Protein AF-A0A7V9ZUJ3-F1 (afdb_monomer_lite)

Radius of gyration: 20.23 Å; chains: 1; bounding box: 53×20×64 Å

pLDDT: mean 88.01, std 11.57, range [55.16, 98.75]

Secondary structure (DSSP, 8-state):
-HHHHHHHHHHHHHHHHHHHHHHHHHHHHHTT-HHHHHHHHHHHHHHHHHSS---HHHHHHHHHHHHHHHHHHHHHHHHHHHHHHHHHHHHHHTT--

Structure (mmCIF, N/CA/C/O backbone):
data_AF-A0A7V9ZUJ3-F1
#
_entry.id   AF-A0A7V9ZUJ3-F1
#
loop_
_atom_site.group_PDB
_atom_site.id
_atom_site.type_symbol
_atom_site.label_atom_id
_atom_site.label_alt_id
_atom_site.label_comp_id
_atom_site.label_asym_id
_atom_site.label_entity_id
_atom_site.label_seq_id
_atom_site.pdbx_PDB_ins_code
_atom_site.Cartn_x
_atom_site.Cartn_y
_atom_site.Cartn_z
_atom_site.occupancy
_atom_site.B_iso_or_equiv
_atom_site.auth_seq_id
_atom_site.auth_comp_id
_atom_site.auth_asym_id
_atom_site.auth_atom_id
_atom_site.pdbx_PDB_model_num
ATOM 1 N N . HIS A 1 1 ? 17.439 -1.913 -29.843 1.00 61.09 1 HIS A N 1
ATOM 2 C CA . HIS A 1 1 ? 17.310 -0.552 -29.280 1.00 61.09 1 HIS A CA 1
ATOM 3 C C . HIS A 1 1 ? 15.872 -0.167 -28.922 1.00 61.09 1 HIS A C 1
ATOM 5 O O . HIS A 1 1 ? 15.672 0.208 -27.780 1.00 61.09 1 HIS A O 1
ATOM 11 N N . LEU A 1 2 ? 14.868 -0.300 -29.803 1.00 66.38 2 LEU A N 1
ATOM 12 C CA . LEU A 1 2 ? 13.481 0.115 -29.489 1.00 66.38 2 LEU A CA 1
ATOM 13 C C . LEU A 1 2 ? 12.784 -0.720 -28.391 1.00 66.38 2 LEU A C 1
ATOM 15 O O . LEU A 1 2 ? 12.171 -0.139 -27.507 1.00 66.38 2 LEU A O 1
ATOM 19 N N . LYS A 1 3 ? 12.942 -2.053 -28.385 1.00 68.19 3 LYS A N 1
ATOM 20 C CA . LYS A 1 3 ? 12.299 -2.936 -27.385 1.00 68.19 3 LYS A CA 1
ATOM 21 C C . LYS A 1 3 ? 12.727 -2.648 -25.940 1.00 68.19 3 LYS A C 1
ATOM 23 O O . LYS A 1 3 ? 11.882 -2.520 -25.071 1.00 68.19 3 LYS A O 1
ATOM 28 N N . HIS A 1 4 ? 14.021 -2.422 -25.706 1.00 69.81 4 HIS A N 1
ATOM 29 C CA . HIS A 1 4 ? 14.518 -2.041 -24.378 1.00 69.81 4 HIS A CA 1
ATOM 30 C C . HIS A 1 4 ? 14.019 -0.666 -23.922 1.00 69.81 4 HIS A C 1
ATOM 32 O O . HIS A 1 4 ? 13.856 -0.433 -22.730 1.00 69.81 4 HIS A O 1
ATOM 38 N N . SER A 1 5 ? 13.751 0.246 -24.862 1.00 79.12 5 SER A N 1
ATOM 39 C CA . SER A 1 5 ? 13.148 1.541 -24.538 1.00 79.12 5 SER A CA 1
ATOM 40 C C . SER A 1 5 ? 11.680 1.397 -24.132 1.00 79.12 5 SER A C 1
ATOM 42 O O . SER A 1 5 ? 11.223 2.119 -23.255 1.00 79.12 5 SER A O 1
ATOM 44 N N . GLU A 1 6 ? 10.941 0.487 -24.765 1.00 84.50 6 GLU A N 1
ATOM 45 C CA . GLU A 1 6 ? 9.542 0.191 -24.440 1.00 84.50 6 GLU A CA 1
ATOM 46 C C . GLU A 1 6 ? 9.411 -0.517 -23.083 1.00 84.50 6 GLU A C 1
ATOM 48 O O . GLU A 1 6 ? 8.595 -0.117 -22.252 1.00 84.50 6 GLU A O 1
ATOM 53 N N . GLU A 1 7 ? 10.270 -1.504 -22.819 1.00 83.62 7 GLU A N 1
ATOM 54 C CA . GLU A 1 7 ? 10.361 -2.203 -21.530 1.00 83.62 7 GLU A CA 1
ATOM 55 C C . GLU A 1 7 ? 10.661 -1.222 -20.387 1.00 83.62 7 GLU A C 1
ATOM 57 O O . GLU A 1 7 ? 9.934 -1.186 -19.395 1.00 83.62 7 GLU A O 1
ATOM 62 N N . ALA A 1 8 ? 11.663 -0.351 -20.558 1.00 84.81 8 ALA A N 1
ATOM 63 C CA . ALA A 1 8 ? 12.033 0.641 -19.549 1.00 84.81 8 ALA A CA 1
ATOM 64 C C . ALA A 1 8 ? 10.911 1.658 -19.266 1.00 84.81 8 ALA A C 1
ATOM 66 O O . ALA A 1 8 ? 10.678 2.028 -18.115 1.00 84.81 8 ALA A O 1
ATOM 67 N N . LEU A 1 9 ? 10.187 2.107 -20.299 1.00 87.44 9 LEU A N 1
ATOM 68 C CA . LEU A 1 9 ? 9.036 3.000 -20.124 1.00 87.44 9 LEU A CA 1
ATOM 69 C C . LEU A 1 9 ? 7.895 2.310 -19.379 1.00 87.44 9 LEU A C 1
ATOM 71 O O . LEU A 1 9 ? 7.261 2.921 -18.519 1.00 87.44 9 LEU A O 1
ATOM 75 N N . THR A 1 10 ? 7.642 1.043 -19.693 1.00 85.19 10 THR A N 1
ATOM 76 C CA . THR A 1 10 ? 6.581 0.268 -19.047 1.00 85.19 10 THR A CA 1
ATOM 77 C C . THR A 1 10 ? 6.906 0.034 -17.572 1.00 85.19 10 THR A C 1
ATOM 79 O O . THR A 1 10 ? 6.061 0.281 -16.707 1.00 85.19 10 THR A O 1
ATOM 82 N N . GLU A 1 11 ? 8.158 -0.309 -17.266 1.00 84.44 11 GLU A N 1
ATOM 83 C CA . GLU A 1 11 ? 8.654 -0.425 -15.896 1.00 84.44 11 GLU A CA 1
ATOM 84 C C . GLU A 1 11 ? 8.531 0.896 -15.124 1.00 84.44 11 GLU A C 1
ATOM 86 O O . GLU A 1 11 ? 8.012 0.914 -14.006 1.00 84.44 11 GLU A O 1
ATOM 91 N N . PHE A 1 12 ? 8.925 2.015 -15.732 1.00 88.06 12 PHE A N 1
ATOM 92 C CA . PHE A 1 12 ? 8.800 3.334 -15.115 1.00 88.06 12 PHE A CA 1
ATOM 93 C C . PHE A 1 12 ? 7.341 3.700 -14.802 1.00 88.06 12 PHE A C 1
ATOM 95 O O . PHE A 1 12 ? 7.023 4.151 -13.697 1.00 88.06 12 PHE A O 1
ATOM 102 N N . ILE A 1 13 ? 6.429 3.457 -15.748 1.00 88.69 13 ILE A N 1
ATOM 103 C CA . ILE A 1 13 ? 4.991 3.675 -15.556 1.00 88.69 13 ILE A CA 1
ATOM 104 C C . ILE A 1 13 ? 4.454 2.791 -14.425 1.00 88.69 13 ILE A C 1
ATOM 106 O O . ILE A 1 13 ? 3.634 3.255 -13.627 1.00 88.69 13 ILE A O 1
ATOM 110 N N . ALA A 1 14 ? 4.893 1.533 -14.338 1.00 88.56 14 ALA A N 1
ATOM 111 C CA . ALA A 1 14 ? 4.496 0.634 -13.261 1.00 88.56 14 ALA A CA 1
ATOM 112 C C . ALA A 1 14 ? 4.924 1.187 -11.894 1.00 88.56 14 ALA A C 1
ATOM 114 O O . ALA A 1 14 ? 4.087 1.272 -10.996 1.00 88.56 14 ALA A O 1
ATOM 115 N N . THR A 1 15 ? 6.166 1.657 -11.756 1.00 89.81 15 THR A N 1
ATOM 116 C CA . THR A 1 15 ? 6.669 2.267 -10.513 1.00 89.81 15 THR A CA 1
ATOM 117 C C . THR A 1 15 ? 5.827 3.466 -10.081 1.00 89.81 15 THR A C 1
ATOM 119 O O . THR A 1 15 ? 5.401 3.525 -8.929 1.00 89.81 15 THR A O 1
ATOM 122 N N . ILE A 1 16 ? 5.487 4.375 -11.006 1.00 94.06 16 ILE A N 1
ATOM 123 C CA . ILE A 1 16 ? 4.611 5.522 -10.706 1.00 94.06 16 ILE A CA 1
ATOM 124 C C . ILE A 1 16 ? 3.250 5.056 -10.180 1.00 94.06 16 ILE A C 1
ATOM 126 O O . ILE A 1 16 ? 2.747 5.593 -9.191 1.00 94.06 16 ILE A O 1
ATOM 130 N N . LYS A 1 17 ? 2.641 4.056 -10.826 1.00 94.88 17 LYS A N 1
ATOM 131 C CA . LYS A 1 17 ? 1.332 3.535 -10.410 1.00 94.88 17 LYS A CA 1
ATOM 132 C C . LYS A 1 17 ? 1.398 2.886 -9.032 1.00 94.88 17 LYS A C 1
ATOM 134 O O . LYS A 1 17 ? 0.507 3.121 -8.221 1.00 94.88 17 LYS A O 1
ATOM 139 N N . VAL A 1 18 ? 2.446 2.114 -8.751 1.00 94.38 18 VAL A N 1
ATOM 140 C CA . VAL A 1 18 ? 2.662 1.495 -7.435 1.00 94.38 18 VAL A CA 1
ATOM 141 C C . VAL A 1 18 ? 2.786 2.570 -6.356 1.00 94.38 18 VAL A C 1
ATOM 143 O O . VAL A 1 18 ? 2.032 2.532 -5.384 1.00 94.38 18 VAL A O 1
ATOM 146 N N . SER A 1 19 ? 3.654 3.568 -6.549 1.00 95.81 19 SER A N 1
ATOM 147 C CA . SER A 1 19 ? 3.816 4.677 -5.600 1.00 95.81 19 SER A CA 1
ATOM 148 C C . SER A 1 19 ? 2.513 5.448 -5.377 1.00 95.81 19 SER A C 1
ATOM 150 O O . SER A 1 19 ? 2.160 5.737 -4.236 1.00 95.81 19 SER A O 1
ATOM 152 N N . HIS A 1 20 ? 1.762 5.727 -6.446 1.00 97.50 20 HIS A N 1
ATOM 153 C CA . HIS A 1 20 ? 0.473 6.410 -6.357 1.00 97.50 20 HIS A CA 1
ATOM 154 C C . HIS A 1 20 ? -0.526 5.655 -5.470 1.00 97.50 20 HIS A C 1
ATOM 156 O O . HIS A 1 20 ? -1.162 6.248 -4.596 1.00 97.50 20 HIS A O 1
ATOM 162 N N . TRP A 1 21 ? -0.670 4.344 -5.672 1.00 98.19 21 TRP A N 1
ATOM 163 C CA . TRP A 1 21 ? -1.621 3.545 -4.904 1.00 98.19 21 TRP A CA 1
ATOM 164 C C . TRP A 1 21 ? -1.211 3.358 -3.445 1.00 98.19 21 TRP A C 1
ATOM 166 O O . TRP A 1 21 ? -2.082 3.391 -2.575 1.00 98.19 21 TRP A O 1
ATOM 176 N N . ILE A 1 22 ? 0.090 3.247 -3.161 1.00 98.31 22 ILE A N 1
ATOM 177 C CA . ILE A 1 22 ? 0.609 3.254 -1.786 1.00 98.31 22 ILE A CA 1
ATOM 178 C C . ILE A 1 22 ? 0.218 4.561 -1.086 1.00 98.31 22 ILE A C 1
ATOM 180 O O . ILE A 1 22 ? -0.392 4.527 -0.019 1.00 98.31 22 ILE A O 1
ATOM 184 N N . GLU A 1 23 ? 0.451 5.712 -1.719 1.00 98.56 23 GLU A N 1
ATOM 185 C CA . GLU A 1 23 ? 0.104 7.013 -1.135 1.00 98.56 23 GLU A CA 1
ATOM 186 C C . GLU A 1 23 ? -1.408 7.135 -0.846 1.00 98.56 23 GLU A C 1
ATOM 188 O O . GLU A 1 23 ? -1.823 7.598 0.222 1.00 98.56 23 GLU A O 1
ATOM 193 N N . GLN A 1 24 ? -2.267 6.692 -1.772 1.00 98.75 24 GLN A N 1
ATOM 194 C CA . GLN A 1 24 ? -3.721 6.686 -1.557 1.00 98.75 24 GLN A CA 1
ATOM 195 C C . GLN A 1 24 ? -4.139 5.757 -0.410 1.00 98.75 24 GLN A C 1
ATOM 197 O O . GLN A 1 24 ? -5.079 6.072 0.339 1.00 98.75 24 GLN A O 1
ATOM 202 N N . ALA A 1 25 ? -3.449 4.626 -0.250 1.00 98.56 25 ALA A N 1
ATOM 203 C CA . ALA A 1 25 ? -3.677 3.700 0.846 1.00 98.56 25 ALA A CA 1
ATOM 204 C C . ALA A 1 25 ? -3.318 4.342 2.190 1.00 98.56 25 ALA A C 1
ATOM 206 O O . ALA A 1 25 ? -4.179 4.417 3.069 1.00 98.56 25 ALA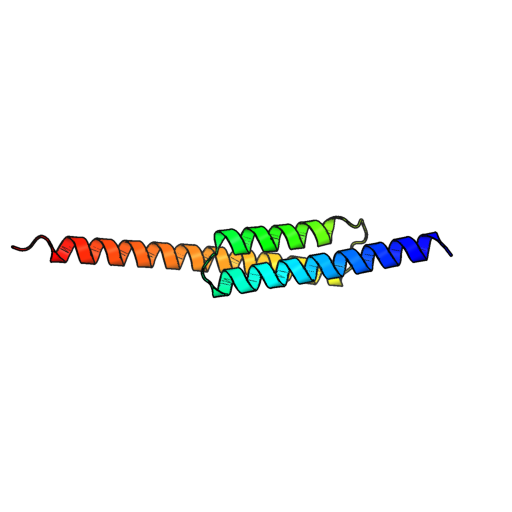 A O 1
ATOM 207 N N . GLU A 1 26 ? -2.113 4.897 2.323 1.00 98.38 26 GLU A N 1
ATOM 208 C CA . GLU A 1 26 ? -1.633 5.578 3.533 1.00 98.38 26 GLU A CA 1
ATOM 209 C C . GLU A 1 26 ? -2.546 6.743 3.938 1.00 98.38 26 GLU A C 1
ATOM 211 O O . GLU A 1 26 ? -2.977 6.838 5.092 1.00 98.38 26 GLU A O 1
ATOM 216 N N . ARG A 1 27 ? -2.954 7.583 2.976 1.00 98.50 27 ARG A N 1
ATOM 217 C CA . ARG A 1 27 ? -3.930 8.664 3.212 1.00 98.50 27 ARG A CA 1
ATOM 218 C C . ARG A 1 27 ? -5.273 8.131 3.713 1.00 98.50 27 ARG A C 1
ATOM 220 O O . ARG A 1 27 ? -5.923 8.769 4.544 1.00 98.50 27 ARG A O 1
ATOM 227 N N . SER A 1 28 ? -5.711 6.977 3.216 1.00 98.31 28 SER A N 1
ATOM 228 C CA . SER A 1 28 ? -6.948 6.334 3.666 1.00 98.31 28 SER A CA 1
ATOM 229 C C . SER A 1 28 ? -6.811 5.744 5.072 1.00 98.31 28 SER A C 1
ATOM 231 O O . SER A 1 28 ? -7.752 5.866 5.857 1.00 98.31 28 SER A O 1
ATOM 233 N N . VAL A 1 29 ? -5.652 5.172 5.425 1.00 97.81 29 VAL A N 1
ATOM 234 C CA . VAL A 1 29 ? -5.347 4.730 6.800 1.00 97.81 29 VAL A CA 1
ATOM 235 C C . VAL A 1 29 ? -5.398 5.911 7.756 1.00 97.81 29 VAL A C 1
ATOM 237 O O . VAL A 1 29 ? -6.090 5.832 8.772 1.00 97.81 29 VAL A O 1
ATOM 240 N N . PHE A 1 30 ? -4.740 7.017 7.403 1.00 96.56 30 PHE A N 1
ATOM 241 C CA . PHE A 1 30 ? -4.712 8.236 8.210 1.00 96.56 30 PHE A CA 1
ATOM 242 C C . PHE A 1 30 ? -6.123 8.768 8.505 1.00 96.56 30 PHE A C 1
ATOM 244 O O . PHE A 1 30 ? -6.434 9.135 9.634 1.00 96.56 30 PHE A O 1
ATOM 251 N N . LYS A 1 31 ? -7.024 8.727 7.515 1.00 96.75 31 LYS A N 1
ATOM 252 C CA . LYS A 1 31 ? -8.438 9.118 7.675 1.00 96.75 31 LYS A CA 1
ATOM 253 C C . LYS A 1 31 ? -9.306 8.057 8.372 1.00 96.75 31 LYS A C 1
ATOM 255 O O . LYS A 1 31 ? -10.508 8.251 8.551 1.00 96.75 31 LYS A O 1
ATOM 260 N N . GLY A 1 32 ? -8.743 6.905 8.737 1.00 95.44 32 GLY A N 1
ATOM 261 C CA . GLY A 1 32 ? -9.469 5.792 9.350 1.00 95.44 32 GLY A CA 1
ATOM 262 C C . GLY A 1 32 ? -10.415 5.052 8.395 1.00 95.44 32 GLY A C 1
ATOM 263 O O . GLY A 1 32 ? -11.350 4.384 8.854 1.00 95.44 32 GLY A O 1
ATOM 264 N N . HIS A 1 33 ? -10.214 5.184 7.081 1.00 97.38 33 HIS A N 1
ATOM 265 C CA . HIS A 1 33 ? -10.966 4.509 6.020 1.00 97.38 33 HIS A CA 1
ATOM 266 C C . HIS A 1 33 ? -10.305 3.172 5.653 1.00 97.38 33 HIS A C 1
ATOM 268 O O . HIS A 1 33 ? -9.843 2.967 4.531 1.00 97.38 33 HIS A O 1
ATOM 274 N N . TYR A 1 34 ? -10.264 2.241 6.604 1.00 96.75 34 TYR A N 1
ATOM 275 C CA . TYR A 1 34 ? -9.460 1.018 6.509 1.00 96.75 34 TYR A CA 1
ATOM 276 C C . TYR A 1 34 ? -9.820 0.104 5.333 1.00 96.75 34 TYR A C 1
ATOM 278 O O . TYR A 1 34 ? -8.930 -0.337 4.613 1.00 96.75 34 TYR A O 1
ATOM 286 N N . LYS A 1 35 ? -11.111 -0.097 5.038 1.00 96.38 35 LYS A N 1
ATOM 287 C CA . LYS A 1 35 ? -11.532 -0.857 3.842 1.00 96.38 35 LYS A CA 1
ATOM 288 C C . LYS A 1 35 ? -10.997 -0.246 2.541 1.00 96.38 35 LYS A C 1
ATOM 290 O O . LYS A 1 35 ? -10.591 -0.971 1.638 1.00 96.38 35 LYS A O 1
ATOM 295 N N . ARG A 1 36 ? -10.988 1.089 2.457 1.00 97.88 36 ARG A N 1
ATOM 296 C CA . ARG A 1 36 ? -10.491 1.822 1.288 1.00 97.88 36 ARG A CA 1
ATOM 297 C C . ARG A 1 36 ? -8.970 1.729 1.182 1.00 97.88 36 ARG A C 1
ATOM 299 O O . ARG A 1 36 ? -8.462 1.505 0.092 1.00 97.88 36 ARG A O 1
ATOM 306 N N . ALA A 1 37 ? -8.267 1.811 2.311 1.00 98.38 37 ALA A N 1
ATOM 307 C CA . ALA A 1 37 ? -6.823 1.611 2.362 1.00 98.38 37 ALA A CA 1
ATOM 308 C C . ALA A 1 37 ? -6.407 0.227 1.842 1.00 98.38 37 ALA A C 1
ATOM 310 O O . ALA A 1 37 ? -5.529 0.135 0.990 1.00 98.38 37 ALA A O 1
ATOM 311 N N . VAL A 1 38 ? -7.091 -0.838 2.279 1.00 98.38 38 VAL A N 1
ATOM 312 C CA . VAL A 1 38 ? -6.827 -2.206 1.795 1.00 98.38 38 VAL A CA 1
ATOM 313 C C . VAL A 1 38 ? -7.060 -2.326 0.288 1.00 98.38 38 VAL A C 1
ATOM 315 O O . VAL A 1 38 ? -6.282 -2.988 -0.393 1.00 98.38 38 VAL A O 1
ATOM 318 N N . SER A 1 39 ? -8.097 -1.676 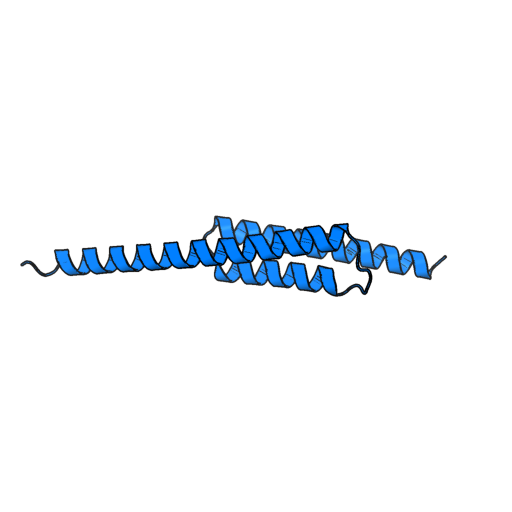-0.253 1.00 98.50 39 SER A N 1
ATOM 319 C CA . SER A 1 39 ? -8.333 -1.657 -1.704 1.00 98.50 39 SER A CA 1
ATOM 320 C C . SER A 1 39 ? -7.155 -1.039 -2.457 1.00 98.50 39 SER A C 1
ATOM 322 O O . SER A 1 39 ? -6.637 -1.659 -3.376 1.00 98.50 39 SER A O 1
ATOM 324 N N . HIS A 1 40 ? -6.683 0.130 -2.021 1.00 98.62 40 HIS A N 1
ATOM 325 C CA . HIS A 1 40 ? -5.559 0.812 -2.661 1.00 98.62 40 HIS A CA 1
ATOM 326 C C . HIS A 1 40 ? -4.254 0.008 -2.570 1.00 98.62 40 HIS A C 1
ATOM 328 O O . HIS A 1 40 ? -3.526 -0.094 -3.551 1.00 98.62 40 HIS A O 1
ATOM 334 N N . TYR A 1 41 ? -3.984 -0.658 -1.445 1.00 98.44 41 TYR A N 1
ATOM 335 C CA . TYR A 1 41 ? -2.829 -1.554 -1.358 1.00 98.44 41 TYR A CA 1
ATOM 336 C C . TYR A 1 41 ? -2.930 -2.770 -2.289 1.00 98.44 41 TYR A C 1
ATOM 338 O O . TYR A 1 41 ? -1.925 -3.192 -2.861 1.00 98.44 41 TYR A O 1
ATOM 346 N N . ARG A 1 42 ? -4.132 -3.313 -2.511 1.00 97.94 42 ARG A N 1
ATOM 347 C CA . ARG A 1 42 ? -4.345 -4.374 -3.512 1.00 97.94 42 ARG A CA 1
ATOM 348 C C . ARG A 1 42 ? -4.113 -3.873 -4.936 1.00 97.94 42 ARG A C 1
ATOM 350 O O . ARG A 1 42 ? -3.527 -4.605 -5.730 1.00 97.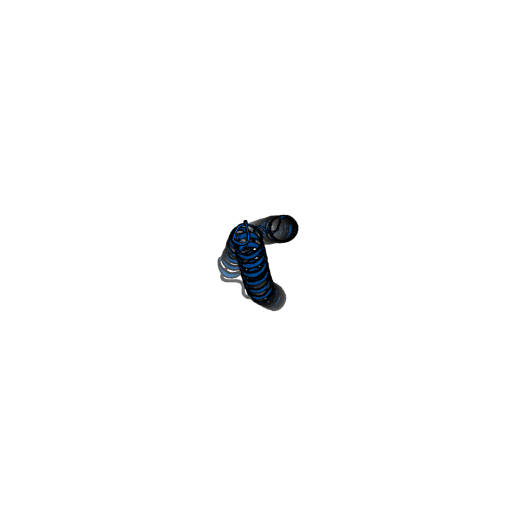94 42 ARG A O 1
ATOM 357 N N . ASP A 1 43 ? -4.499 -2.635 -5.239 1.00 97.56 43 ASP A N 1
ATOM 358 C CA . ASP A 1 43 ? -4.192 -2.006 -6.527 1.00 97.56 43 ASP A CA 1
ATOM 359 C C . ASP A 1 43 ? -2.671 -1.860 -6.718 1.00 97.56 43 ASP A C 1
ATOM 361 O O . ASP A 1 43 ? -2.149 -2.177 -7.787 1.00 97.56 43 ASP A O 1
ATOM 365 N N . ALA A 1 44 ? -1.926 -1.479 -5.673 1.00 96.56 44 ALA A N 1
ATOM 366 C CA . ALA A 1 44 ? -0.461 -1.434 -5.719 1.00 96.56 44 ALA A CA 1
ATOM 367 C C . ALA A 1 44 ? 0.159 -2.817 -6.012 1.00 96.56 44 ALA A C 1
ATOM 369 O O . ALA A 1 44 ? 1.019 -2.928 -6.888 1.00 96.56 44 ALA A O 1
ATOM 370 N N . LEU A 1 45 ? -0.312 -3.880 -5.346 1.00 95.19 45 LEU A N 1
ATOM 371 C CA . LEU A 1 45 ? 0.129 -5.259 -5.612 1.00 95.19 45 LEU A CA 1
ATOM 372 C C . LEU A 1 45 ? -0.179 -5.705 -7.044 1.00 95.19 45 LEU A C 1
ATOM 374 O O . LEU A 1 45 ? 0.650 -6.356 -7.679 1.00 95.19 45 LEU A O 1
ATOM 378 N N . PHE A 1 46 ? -1.342 -5.326 -7.574 1.00 93.38 46 PHE A N 1
ATOM 379 C CA . PHE A 1 46 ? -1.702 -5.615 -8.958 1.00 93.38 46 PHE A CA 1
ATOM 380 C C . PHE A 1 46 ? -0.689 -5.017 -9.941 1.00 93.38 46 PHE A C 1
ATOM 382 O O . PHE A 1 46 ? -0.220 -5.717 -10.837 1.00 93.38 46 PHE A O 1
ATOM 389 N N . TYR A 1 47 ? -0.303 -3.749 -9.765 1.00 91.12 47 TYR A N 1
ATOM 390 C CA . TYR A 1 47 ? 0.688 -3.118 -10.643 1.00 91.12 47 TYR A CA 1
ATOM 391 C C . TYR A 1 47 ? 2.112 -3.648 -10.437 1.00 91.12 47 TYR A C 1
ATOM 393 O O . TYR A 1 47 ? 2.875 -3.683 -11.401 1.00 91.12 47 TYR A O 1
ATOM 401 N N . LEU A 1 48 ? 2.457 -4.119 -9.234 1.00 90.12 48 LEU A N 1
ATOM 402 C CA . LEU A 1 48 ? 3.734 -4.796 -8.985 1.00 90.12 48 LEU A CA 1
ATOM 403 C C . LEU A 1 48 ? 3.859 -6.113 -9.756 1.00 90.12 48 LEU A C 1
ATOM 405 O O . LEU A 1 48 ? 4.924 -6.369 -10.316 1.00 90.12 48 LEU A O 1
ATOM 409 N N . GLY A 1 49 ? 2.791 -6.919 -9.789 1.00 85.94 49 GLY A N 1
ATOM 410 C CA . GLY A 1 49 ? 2.781 -8.249 -10.412 1.00 85.94 49 GLY A CA 1
ATOM 411 C C . GLY A 1 49 ? 2.391 -8.286 -11.894 1.00 85.94 49 GLY A C 1
ATOM 412 O O . GLY A 1 49 ? 2.435 -9.350 -12.502 1.00 85.94 49 GLY A O 1
ATOM 413 N N . ARG A 1 50 ? 1.976 -7.156 -12.482 1.00 78.69 50 ARG A N 1
ATOM 414 C CA . ARG A 1 50 ? 1.526 -7.082 -13.885 1.00 78.69 50 ARG A CA 1
ATOM 415 C C . ARG A 1 50 ? 2.668 -7.194 -14.897 1.00 78.69 50 ARG A C 1
ATOM 417 O O . ARG A 1 50 ? 2.461 -7.699 -15.996 1.00 78.69 50 ARG A O 1
ATOM 424 N N . GLU A 1 51 ? 3.846 -6.704 -14.539 1.00 67.38 51 GLU A N 1
ATOM 425 C CA . GLU A 1 51 ? 5.046 -6.824 -15.360 1.00 67.38 51 GLU A CA 1
ATOM 426 C C . GLU A 1 51 ? 5.683 -8.180 -15.027 1.00 67.38 51 GLU A C 1
ATOM 428 O O . GLU A 1 51 ? 6.004 -8.417 -13.865 1.00 67.38 51 GLU A O 1
ATOM 433 N N . ASN A 1 52 ? 5.906 -9.069 -16.005 1.00 60.59 52 ASN A N 1
ATOM 434 C CA . ASN A 1 52 ? 6.585 -10.374 -15.826 1.00 60.59 52 ASN A CA 1
ATOM 435 C C . ASN A 1 52 ? 8.070 -10.252 -15.385 1.00 60.59 52 ASN A C 1
ATOM 437 O O . ASN A 1 52 ? 8.871 -11.166 -15.573 1.00 60.59 52 ASN A O 1
ATOM 441 N N . VAL A 1 53 ? 8.452 -9.110 -14.819 1.00 63.50 53 VAL A N 1
ATOM 442 C CA . VAL A 1 53 ? 9.779 -8.765 -14.330 1.00 63.50 53 VAL A CA 1
ATOM 443 C C . VAL A 1 53 ? 9.741 -8.850 -12.806 1.00 63.50 53 VAL A C 1
ATOM 445 O O . VAL A 1 53 ? 9.405 -7.894 -12.107 1.00 63.50 53 VAL A O 1
ATOM 448 N N . GLN A 1 54 ? 10.060 -10.030 -12.280 1.00 67.25 54 GLN A N 1
ATOM 449 C CA . GLN A 1 54 ? 10.171 -10.251 -10.842 1.00 67.25 54 GLN A CA 1
ATOM 450 C C . GLN A 1 54 ? 11.577 -9.846 -10.384 1.00 67.25 54 GLN A C 1
ATOM 452 O O . GLN A 1 54 ? 12.558 -10.529 -10.672 1.00 67.25 54 GLN A O 1
ATOM 457 N N . THR A 1 55 ? 11.686 -8.714 -9.688 1.00 79.69 55 THR A N 1
ATOM 458 C CA . THR A 1 55 ? 12.944 -8.260 -9.079 1.00 79.69 55 THR A CA 1
ATOM 459 C C . THR A 1 55 ? 12.905 -8.463 -7.568 1.00 79.69 55 THR A C 1
ATOM 461 O O . THR A 1 55 ? 11.835 -8.447 -6.954 1.00 79.69 55 THR A O 1
ATOM 464 N N . ALA A 1 56 ? 14.076 -8.621 -6.946 1.00 84.12 56 ALA A N 1
ATOM 465 C CA . ALA A 1 56 ? 14.184 -8.708 -5.488 1.00 84.12 56 ALA A CA 1
ATOM 466 C C . ALA A 1 56 ? 13.582 -7.469 -4.796 1.00 84.12 56 ALA A C 1
ATOM 468 O O . ALA A 1 56 ? 12.925 -7.584 -3.767 1.00 84.12 56 ALA A O 1
ATOM 469 N N . GLU A 1 57 ? 13.739 -6.288 -5.396 1.00 84.69 57 GLU A N 1
ATOM 470 C CA . GLU A 1 57 ? 13.151 -5.048 -4.889 1.00 84.69 57 GLU A CA 1
ATOM 471 C C . GLU A 1 57 ? 11.617 -5.084 -4.911 1.00 84.69 57 GLU A C 1
ATOM 473 O O . GLU A 1 57 ? 10.980 -4.776 -3.904 1.00 84.69 57 GLU A O 1
ATOM 478 N N . ARG A 1 58 ? 11.007 -5.531 -6.018 1.00 86.69 58 ARG A N 1
ATOM 479 C CA . ARG A 1 58 ? 9.544 -5.672 -6.125 1.00 86.69 58 ARG A CA 1
ATOM 480 C C . ARG A 1 58 ? 8.989 -6.648 -5.096 1.00 86.69 58 ARG A C 1
ATOM 482 O O . ARG A 1 58 ? 7.932 -6.383 -4.528 1.00 86.69 58 ARG A O 1
ATOM 489 N N . GLN A 1 59 ? 9.711 -7.734 -4.829 1.00 89.81 59 GLN A N 1
ATOM 490 C CA . GLN A 1 59 ? 9.341 -8.706 -3.803 1.00 89.81 59 GLN A CA 1
ATOM 491 C C . GLN A 1 59 ? 9.333 -8.072 -2.404 1.00 89.81 59 GLN A C 1
ATOM 493 O O . GLN A 1 59 ? 8.340 -8.185 -1.687 1.00 89.81 59 GLN A O 1
ATOM 498 N N . VAL A 1 60 ? 10.375 -7.312 -2.053 1.00 93.06 60 VAL A N 1
ATOM 499 C CA . VAL A 1 60 ? 10.442 -6.582 -0.775 1.00 93.06 60 VAL A CA 1
ATOM 500 C C . VAL A 1 60 ? 9.301 -5.567 -0.645 1.00 93.06 60 VAL A C 1
ATOM 502 O O . VAL A 1 60 ? 8.722 -5.415 0.431 1.00 93.06 60 VAL A O 1
ATOM 505 N N . ILE A 1 61 ? 8.953 -4.857 -1.723 1.00 92.94 61 ILE A N 1
ATOM 506 C CA . ILE A 1 61 ? 7.823 -3.916 -1.710 1.00 92.94 61 ILE A CA 1
ATOM 507 C C . ILE A 1 61 ? 6.501 -4.671 -1.511 1.00 92.94 61 ILE A C 1
ATOM 509 O O . ILE A 1 61 ? 5.679 -4.250 -0.698 1.00 92.94 61 ILE A O 1
ATOM 513 N N . ALA A 1 62 ? 6.297 -5.790 -2.208 1.00 94.56 62 ALA A N 1
ATOM 514 C CA . ALA A 1 62 ? 5.092 -6.602 -2.070 1.00 94.56 62 ALA A CA 1
ATOM 515 C C . ALA A 1 62 ? 4.916 -7.124 -0.635 1.00 94.56 62 ALA A C 1
ATOM 517 O O . ALA A 1 62 ? 3.830 -6.997 -0.070 1.00 94.56 62 ALA A O 1
ATOM 518 N N . GLU A 1 63 ? 5.984 -7.629 -0.014 1.00 96.19 63 GLU A N 1
ATOM 519 C CA . GLU A 1 63 ? 5.980 -8.091 1.381 1.00 96.19 63 GLU A C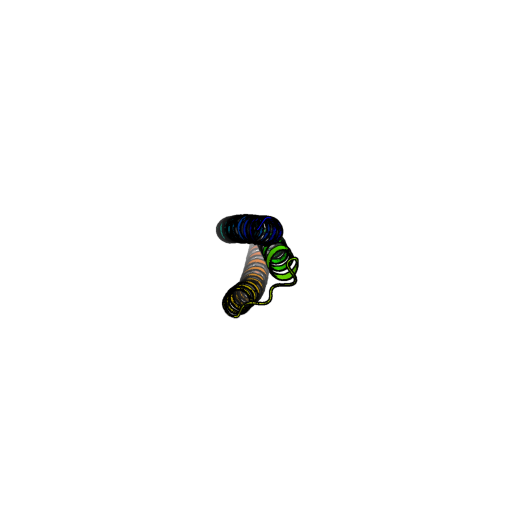A 1
ATOM 520 C C . GLU A 1 63 ? 5.604 -6.973 2.357 1.00 96.19 63 GLU A C 1
ATOM 522 O O . GLU A 1 63 ? 4.760 -7.168 3.234 1.00 96.19 63 GLU A O 1
ATOM 527 N N . LYS A 1 64 ? 6.157 -5.769 2.166 1.00 97.12 64 LYS A N 1
ATOM 528 C CA . LYS A 1 64 ? 5.787 -4.593 2.968 1.00 97.12 64 LYS A CA 1
ATOM 529 C C . LYS A 1 64 ? 4.312 -4.227 2.810 1.00 97.12 64 LYS A C 1
ATOM 531 O O . LYS A 1 64 ? 3.654 -3.931 3.805 1.00 97.12 64 LYS A O 1
ATOM 536 N N . ILE A 1 65 ? 3.784 -4.257 1.583 1.00 97.69 65 ILE A N 1
ATOM 537 C CA . ILE A 1 65 ? 2.366 -3.967 1.330 1.00 97.69 65 ILE A CA 1
ATOM 538 C C . ILE A 1 65 ? 1.470 -5.002 2.020 1.00 97.69 65 ILE A C 1
ATOM 540 O O . ILE A 1 65 ? 0.474 -4.631 2.642 1.00 97.69 65 ILE A O 1
ATOM 544 N N . VAL A 1 66 ? 1.820 -6.288 1.944 1.00 98.06 66 VAL A N 1
ATOM 545 C CA . VAL A 1 66 ? 1.073 -7.361 2.617 1.00 98.06 66 VAL A CA 1
ATOM 546 C C . VAL A 1 66 ? 1.069 -7.155 4.133 1.00 98.06 66 VAL A C 1
ATOM 548 O O . VAL A 1 66 ? -0.006 -7.163 4.736 1.00 98.06 66 VAL A O 1
ATOM 551 N N . ALA A 1 67 ? 2.226 -6.873 4.734 1.00 98.31 67 ALA A N 1
ATOM 552 C CA . ALA A 1 67 ? 2.330 -6.606 6.169 1.00 98.31 67 ALA A CA 1
ATOM 553 C C . ALA A 1 67 ? 1.474 -5.401 6.610 1.00 98.31 67 ALA A C 1
ATOM 555 O O . ALA A 1 67 ? 0.824 -5.436 7.659 1.00 98.31 67 ALA A O 1
ATOM 556 N N . GLU A 1 68 ? 1.407 -4.335 5.806 1.00 98.12 68 GLU A N 1
ATOM 557 C CA . GLU A 1 68 ? 0.568 -3.179 6.138 1.00 98.12 68 GLU A CA 1
ATOM 558 C C . GLU A 1 68 ? -0.933 -3.492 5.999 1.00 98.12 68 GLU A C 1
ATOM 560 O O . GLU A 1 68 ? -1.727 -3.038 6.826 1.00 98.12 68 GLU A O 1
ATOM 565 N N . ILE A 1 69 ? -1.347 -4.320 5.028 1.00 98.31 69 ILE A N 1
ATOM 566 C CA . ILE A 1 69 ? -2.735 -4.816 4.937 1.00 98.31 69 ILE A CA 1
ATOM 567 C C . ILE A 1 69 ? -3.123 -5.579 6.212 1.00 98.31 69 ILE A C 1
ATOM 569 O O . ILE A 1 69 ? -4.203 -5.347 6.763 1.00 98.31 69 ILE A O 1
ATOM 573 N N . GLU A 1 70 ? -2.257 -6.469 6.700 1.00 98.06 70 GLU A N 1
ATOM 574 C CA . GLU A 1 70 ? -2.495 -7.239 7.928 1.00 98.06 70 GLU A CA 1
ATOM 575 C C . GLU A 1 70 ? -2.659 -6.325 9.144 1.00 98.06 70 GLU A C 1
ATOM 577 O O . GLU A 1 70 ? -3.630 -6.441 9.902 1.00 98.06 70 GLU A O 1
ATOM 582 N N . LYS A 1 71 ? -1.770 -5.339 9.283 1.00 97.62 71 LYS A N 1
ATOM 583 C CA . LYS A 1 71 ? -1.864 -4.317 10.328 1.00 97.62 71 LYS A CA 1
ATOM 584 C C . LYS A 1 71 ? -3.170 -3.525 10.243 1.00 97.62 71 LYS A C 1
ATOM 586 O O . LYS A 1 71 ? -3.809 -3.298 11.272 1.00 97.62 71 LYS A O 1
ATOM 591 N N . ILE A 1 72 ? -3.612 -3.137 9.044 1.00 97.31 72 ILE A N 1
ATOM 592 C CA . ILE A 1 72 ? -4.887 -2.428 8.853 1.00 97.31 72 ILE A CA 1
ATOM 593 C C . ILE A 1 72 ? -6.075 -3.280 9.305 1.00 97.31 72 ILE A C 1
ATOM 595 O O . ILE A 1 72 ? -6.992 -2.748 9.933 1.00 97.31 72 ILE A O 1
ATOM 599 N N . HIS A 1 73 ? -6.076 -4.585 9.028 1.00 96.00 73 HIS A N 1
ATOM 600 C CA . HIS A 1 73 ? -7.132 -5.473 9.522 1.00 96.00 73 HIS A CA 1
ATOM 601 C C . HIS A 1 73 ? -7.182 -5.507 11.056 1.00 96.00 73 HIS A C 1
ATOM 603 O O . HIS A 1 73 ? -8.274 -5.445 11.625 1.00 96.00 73 HIS A O 1
ATOM 609 N N . GLY A 1 74 ? -6.022 -5.521 11.723 1.00 95.31 74 GLY A N 1
ATOM 610 C CA . GLY A 1 74 ? -5.935 -5.387 13.181 1.00 95.31 74 GLY A CA 1
ATOM 611 C C . GLY A 1 74 ? -6.465 -4.042 13.696 1.00 95.31 74 GLY A C 1
ATOM 612 O O . GLY A 1 74 ? -7.188 -3.985 14.687 1.00 95.31 74 GLY A O 1
ATOM 613 N N . LEU A 1 75 ? -6.178 -2.939 13.003 1.00 92.62 75 LEU A N 1
ATOM 614 C CA . LEU A 1 75 ? -6.717 -1.623 13.367 1.00 92.62 75 LEU A CA 1
ATOM 615 C C . LEU A 1 75 ? -8.243 -1.543 13.186 1.00 92.62 75 LEU A C 1
ATOM 617 O O . LEU A 1 75 ? -8.933 -0.948 14.020 1.00 92.62 75 LEU A O 1
ATOM 621 N N . ASP A 1 76 ? -8.782 -2.139 12.119 1.00 93.44 76 ASP A N 1
ATOM 622 C CA . ASP A 1 76 ? -10.221 -2.152 11.833 1.00 93.44 76 ASP A CA 1
ATOM 623 C C . ASP A 1 76 ? -11.008 -2.980 12.855 1.00 93.44 76 ASP A C 1
ATOM 625 O O . ASP A 1 76 ? -12.084 -2.554 13.281 1.00 93.44 76 ASP A O 1
ATOM 629 N N . SER A 1 77 ? -10.469 -4.117 13.309 1.00 92.69 77 SER A N 1
ATOM 630 C CA . SER A 1 77 ? -11.096 -4.914 14.373 1.00 92.69 77 SER A CA 1
ATOM 631 C C . SER A 1 77 ? -11.132 -4.155 15.704 1.00 92.69 77 SER A C 1
ATOM 633 O O . SER A 1 77 ? -12.199 -4.033 16.307 1.00 92.69 77 SER A O 1
ATOM 635 N N . ILE A 1 78 ? -10.019 -3.534 16.111 1.00 91.62 78 ILE A N 1
ATOM 636 C CA . ILE A 1 78 ? -9.946 -2.718 17.335 1.00 91.62 78 ILE A CA 1
ATOM 637 C C . ILE A 1 78 ? -10.914 -1.527 17.262 1.00 91.62 78 ILE A C 1
ATOM 639 O O . ILE A 1 78 ? -11.553 -1.167 18.254 1.00 91.62 78 ILE A O 1
ATOM 643 N N . LYS A 1 79 ? -11.030 -0.873 16.099 1.00 90.44 79 LYS A N 1
ATOM 644 C CA . LYS A 1 79 ? -11.964 0.249 15.906 1.00 90.44 79 LYS A CA 1
ATOM 645 C C . LYS A 1 79 ? -13.424 -0.191 16.036 1.00 90.44 79 LYS A C 1
ATOM 647 O O . LYS A 1 79 ? -14.216 0.549 16.618 1.00 90.44 79 LYS A O 1
ATOM 652 N N . LYS A 1 80 ? -13.785 -1.364 15.507 1.00 89.00 80 LYS A N 1
ATOM 653 C CA . LYS A 1 80 ? -15.143 -1.917 15.635 1.00 89.00 80 LYS A CA 1
ATOM 654 C C . LYS A 1 80 ? -15.479 -2.253 17.084 1.00 89.00 80 LYS A C 1
ATOM 656 O O . LYS A 1 80 ? -16.489 -1.751 17.565 1.00 89.00 80 LYS A O 1
ATOM 661 N N . GLY A 1 81 ? -14.592 -2.959 17.789 1.00 88.75 81 GLY A N 1
ATOM 662 C CA . GLY A 1 81 ? -14.802 -3.299 19.202 1.00 88.75 81 GLY A CA 1
ATOM 663 C C . GLY A 1 81 ? -14.985 -2.062 20.088 1.00 88.75 81 GLY A C 1
ATOM 664 O O . GLY A 1 81 ? -15.912 -1.998 20.886 1.00 88.75 81 GLY A O 1
ATOM 665 N N . ARG A 1 82 ? -14.184 -1.005 19.876 1.00 88.62 82 ARG A N 1
ATOM 666 C CA . ARG A 1 82 ? -14.380 0.275 20.583 1.00 88.62 82 ARG A CA 1
ATOM 667 C C . ARG A 1 82 ? -15.758 0.890 20.328 1.00 88.62 82 ARG A C 1
ATOM 669 O O . ARG A 1 82 ? -16.374 1.387 21.260 1.00 88.62 82 ARG A O 1
ATOM 676 N N . LYS A 1 83 ? -16.249 0.847 19.086 1.00 86.56 83 LYS A N 1
ATOM 677 C CA . LYS A 1 83 ? -17.562 1.401 18.719 1.00 86.56 83 LYS A CA 1
ATOM 678 C C . LYS A 1 83 ? -18.725 0.620 19.342 1.00 86.56 83 LYS A C 1
ATOM 680 O O . LYS A 1 83 ? -19.759 1.222 19.609 1.00 86.56 83 LYS A O 1
ATOM 685 N N . GLU A 1 84 ? -18.578 -0.687 19.531 1.00 85.19 84 GLU A N 1
ATOM 686 C CA . GLU A 1 84 ? -19.578 -1.537 20.192 1.00 85.19 84 GLU A CA 1
ATOM 687 C C . GLU A 1 84 ? -19.674 -1.209 21.684 1.00 85.19 84 GLU A C 1
ATOM 689 O O . GLU A 1 84 ? -20.760 -0.872 22.147 1.00 85.19 84 GLU A O 1
ATOM 694 N N . ILE A 1 85 ? -18.533 -1.126 22.380 1.00 86.88 85 ILE A N 1
ATOM 695 C CA . ILE A 1 85 ? -18.472 -0.718 23.796 1.00 86.88 85 ILE A CA 1
ATOM 696 C C . ILE A 1 85 ? -19.116 0.661 24.003 1.00 86.88 85 ILE A C 1
ATOM 698 O O . ILE A 1 85 ? -19.904 0.854 24.925 1.00 86.88 85 ILE A O 1
ATOM 702 N N . SER A 1 86 ? -18.821 1.631 23.128 1.00 84.38 86 SER A N 1
ATOM 703 C CA . SER A 1 86 ? -19.417 2.972 23.227 1.00 84.38 86 SER A CA 1
ATOM 704 C C . SER A 1 86 ? -20.938 2.969 23.055 1.00 84.38 86 SER A C 1
ATOM 706 O O . SER A 1 86 ? -21.612 3.789 23.666 1.00 84.38 86 SER A O 1
ATOM 708 N N . LYS A 1 87 ? -21.484 2.073 22.221 1.00 83.38 87 LYS A N 1
ATOM 709 C CA . LYS A 1 87 ? -22.936 1.944 22.047 1.00 83.38 87 LYS A CA 1
ATOM 710 C C . LYS A 1 87 ? -23.587 1.313 23.273 1.00 83.38 87 LYS A C 1
ATOM 712 O O . LYS A 1 87 ? -24.619 1.802 23.716 1.00 83.38 87 LYS A O 1
ATOM 717 N N . GLU A 1 88 ? -23.003 0.245 23.808 1.00 78.94 88 GLU A N 1
ATOM 718 C CA . GLU A 1 88 ? -23.523 -0.430 25.002 1.00 78.94 88 GLU A CA 1
ATOM 719 C C . GLU A 1 88 ? -23.565 0.518 26.206 1.00 78.94 88 GLU A C 1
ATOM 721 O O . GLU A 1 88 ? -24.594 0.593 26.870 1.00 78.94 88 GLU A O 1
ATOM 726 N N . ALA A 1 89 ? -22.514 1.323 26.407 1.00 77.94 89 ALA A N 1
ATOM 727 C CA . ALA A 1 89 ? -22.480 2.346 27.452 1.00 77.94 89 ALA A CA 1
ATOM 728 C C . ALA A 1 89 ? -23.617 3.378 27.311 1.00 77.94 89 ALA A C 1
ATOM 730 O O . ALA A 1 89 ? -24.305 3.660 28.290 1.00 77.94 89 ALA A O 1
ATOM 731 N N . SER A 1 90 ? -23.881 3.876 26.092 1.00 76.00 90 SER A N 1
ATOM 732 C CA . SER A 1 90 ? -24.994 4.815 25.867 1.00 76.00 90 SER A CA 1
ATOM 733 C C . SER A 1 90 ? -26.368 4.197 26.147 1.00 76.00 90 SER A C 1
ATOM 735 O O . SER A 1 90 ? -27.223 4.853 26.722 1.00 76.00 90 SER A O 1
ATOM 737 N N . TYR A 1 91 ? -26.579 2.916 25.821 1.00 74.12 91 TYR A N 1
ATOM 738 C CA . TYR A 1 91 ? -27.851 2.240 26.115 1.00 74.12 91 TYR A CA 1
ATOM 739 C C . TYR A 1 91 ? -28.065 1.974 27.612 1.00 74.12 91 TYR A C 1
ATOM 741 O O . TYR A 1 91 ? -29.210 1.856 28.046 1.00 74.12 91 TYR A O 1
ATOM 749 N N . SER A 1 92 ? -26.995 1.829 28.399 1.00 73.06 92 SER A N 1
ATOM 750 C CA . SER A 1 92 ? -27.109 1.608 29.846 1.00 73.06 92 SER A CA 1
ATOM 751 C C . SER A 1 92 ? -27.398 2.878 30.646 1.00 73.06 92 SER A C 1
ATOM 753 O O . SER A 1 92 ? -28.009 2.775 31.705 1.00 73.06 92 SER A O 1
ATOM 755 N N . GLU A 1 93 ? -26.992 4.052 30.155 1.00 64.31 93 GLU A N 1
ATOM 756 C CA . GLU A 1 93 ? -27.266 5.339 30.813 1.00 64.31 93 GLU A CA 1
ATOM 757 C C . GLU A 1 93 ? -28.723 5.794 30.610 1.00 64.31 93 GLU A C 1
ATOM 759 O O . GLU A 1 93 ? -29.320 6.330 31.535 1.00 64.31 93 GLU A O 1
ATOM 764 N N . ASP A 1 94 ? -29.336 5.476 29.464 1.00 65.75 94 ASP A N 1
ATOM 765 C CA . ASP A 1 94 ? -30.712 5.882 29.125 1.00 65.75 94 ASP A CA 1
ATOM 766 C C . ASP A 1 94 ? -31.822 4.989 29.741 1.00 65.75 94 ASP A C 1
ATOM 768 O O . ASP A 1 94 ? -33.005 5.236 29.518 1.00 65.75 94 ASP A O 1
ATOM 772 N N . ASN A 1 95 ? -31.476 3.924 30.480 1.00 60.59 95 ASN A N 1
ATOM 773 C CA . ASN A 1 95 ? -32.433 2.938 31.029 1.00 60.59 95 ASN A CA 1
ATOM 774 C C . ASN A 1 95 ? -32.650 3.031 32.555 1.00 60.59 95 ASN A C 1
ATOM 776 O O . ASN A 1 95 ? -33.260 2.135 33.143 1.00 60.59 95 ASN A O 1
ATOM 780 N N . TYR A 1 96 ? -32.165 4.095 33.198 1.00 57.59 96 TYR A N 1
ATOM 781 C CA . TYR A 1 96 ? -32.434 4.399 34.606 1.00 57.59 96 TYR A CA 1
ATOM 782 C C . TYR A 1 96 ? -33.128 5.765 34.732 1.00 57.59 96 TYR A C 1
ATOM 784 O O . TYR A 1 96 ? -32.512 6.718 35.194 1.00 57.59 96 TYR A O 1
ATOM 792 N N . ASP A 1 97 ? -34.397 5.838 34.326 1.00 55.16 97 ASP A N 1
ATOM 793 C CA . ASP A 1 97 ? -35.359 6.891 34.705 1.00 55.16 97 ASP A CA 1
ATOM 794 C C . ASP A 1 97 ? -36.748 6.267 34.928 1.00 55.16 97 ASP A C 1
ATOM 796 O O . ASP A 1 97 ? -37.191 5.466 34.068 1.00 55.16 97 ASP A O 1
#

Foldseek 3Di:
DVVVVVLVVLVVVLVVLLVVLQVQLVVCVVVVVLVRSLVSLVSSLCSLVVPVDDDPVSVVSNVVSVVVNVVSVVVNVVVVVVVVVVVVVVVVVVPPD

Sequenc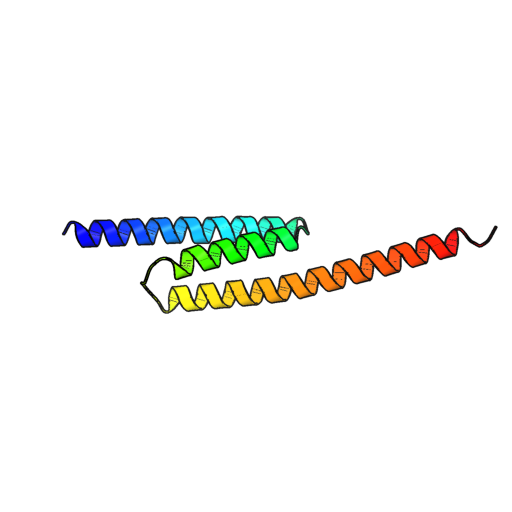e (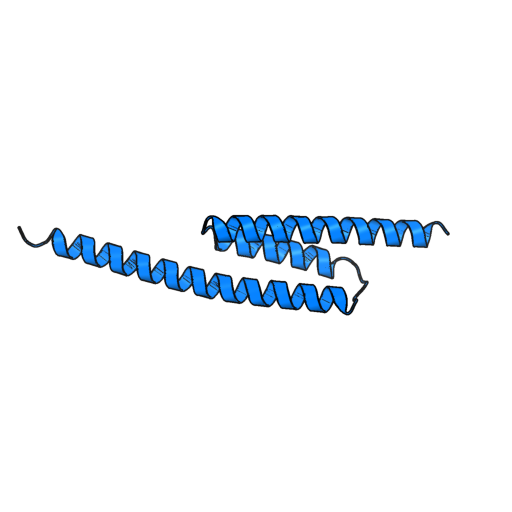97 aa):
HLKHSEEALTEFIATIKVSHWIEQAERSVFKGHYKRAVSHYRDALFYLGRENVQTAERQVIAEKIVAEIEKIHGLDSIKKGRKEISKEASYSEDNYD